Protein AF-A0A820Y0F0-F1 (afdb_monomer_lite)

Radius of gyration: 15.03 Å; chains: 1; bounding box: 45×20×39 Å

Sequence (106 aa):
MNQTFLTNLHSLWDSGLIDIRLSRDFNANIVKYYEYIHTIMLHQTHTDGNDNFNKWVNESLAAVCQHVYFDEGNAPMNASMNFTLGNIYYERNIGIVEQRLAQGGR

Secondary structure (DSSP, 8-state):
--------HHHIIIIIHHHHHHHHHSTT-HHHHHHHHHHHHHHS---S-TT-HHHHHHHHHHHIIIIITB-TTSPBPPTTS-----HHHHHHHHHHHHHHHHHHT-

Foldseek 3Di:
DPDQDDDDLVVCLVPVLVCCCCVPPVVVDVVVVVVVLLVLLVPDDDDPDLVPPVVVVVVVVVLCVCQRQAALVRHGHDPVDDGRHDDSSSVRPSVVSSNVSSSVVD

Structure (mmCIF, N/CA/C/O backbone):
data_AF-A0A820Y0F0-F1
#
_entry.id   AF-A0A820Y0F0-F1
#
loop_
_atom_site.group_PDB
_atom_site.id
_atom_site.type_symbol
_atom_site.label_atom_id
_atom_site.label_alt_id
_atom_site.label_comp_id
_atom_site.label_asym_id
_atom_site.label_entity_id
_atom_site.label_seq_id
_atom_site.pdbx_PDB_ins_code
_atom_site.Cartn_x
_atom_site.Cartn_y
_atom_site.Cartn_z
_atom_site.occupancy
_atom_site.B_iso_or_equiv
_atom_site.auth_seq_id
_atom_site.auth_comp_id
_atom_site.auth_asym_id
_atom_site.auth_atom_id
_atom_site.pdbx_PDB_model_num
ATOM 1 N N . MET A 1 1 ? -21.970 0.846 -1.168 1.00 37.94 1 MET A N 1
ATOM 2 C CA . MET A 1 1 ? -22.324 0.563 0.241 1.00 37.94 1 MET A CA 1
ATOM 3 C C . MET A 1 1 ? -21.048 0.686 1.053 1.00 37.94 1 MET A C 1
ATOM 5 O O . MET A 1 1 ? -20.080 0.047 0.669 1.00 37.94 1 MET A O 1
ATOM 9 N N . ASN A 1 2 ? -21.020 1.501 2.111 1.00 52.47 2 ASN A N 1
ATOM 10 C CA . ASN A 1 2 ? -19.878 1.543 3.032 1.00 52.47 2 ASN A CA 1
ATOM 11 C C . ASN A 1 2 ? -19.962 0.319 3.948 1.00 52.47 2 ASN A C 1
ATOM 13 O O . ASN A 1 2 ? -20.671 0.346 4.950 1.00 52.47 2 ASN A O 1
ATOM 17 N N . GLN A 1 3 ? -19.317 -0.776 3.552 1.00 63.22 3 GLN A N 1
ATOM 18 C CA . GLN A 1 3 ? -19.158 -1.944 4.411 1.00 63.22 3 GLN A CA 1
ATOM 19 C C . GLN A 1 3 ? -17.932 -1.732 5.295 1.00 63.22 3 GLN A C 1
ATOM 21 O O . GLN A 1 3 ? -16.831 -1.507 4.799 1.00 63.22 3 GLN A O 1
ATOM 26 N N . THR A 1 4 ? -18.129 -1.791 6.608 1.00 75.94 4 THR A N 1
ATOM 27 C CA . THR A 1 4 ? -17.030 -1.844 7.573 1.00 75.94 4 THR A CA 1
ATOM 28 C C . THR A 1 4 ? -16.593 -3.299 7.710 1.00 75.94 4 THR A C 1
ATOM 30 O O . THR A 1 4 ? -17.412 -4.157 8.038 1.00 75.94 4 THR A O 1
ATOM 33 N N . PHE A 1 5 ? -15.318 -3.581 7.453 1.00 84.88 5 PHE A N 1
ATOM 34 C CA . PHE A 1 5 ? -14.729 -4.907 7.622 1.00 84.88 5 PHE A CA 1
ATOM 35 C C . PHE A 1 5 ? -13.838 -4.926 8.867 1.00 84.88 5 PHE A C 1
ATOM 37 O O . PHE A 1 5 ? -13.015 -4.031 9.056 1.00 84.88 5 PHE A O 1
ATOM 44 N N . LEU A 1 6 ? -14.009 -5.936 9.722 1.00 90.62 6 LEU A N 1
ATOM 45 C CA . LEU A 1 6 ? -13.157 -6.138 10.890 1.00 90.62 6 LEU A CA 1
ATOM 46 C C . LEU A 1 6 ? -11.922 -6.941 10.471 1.00 90.62 6 LEU A C 1
ATOM 48 O O . LEU A 1 6 ? -12.043 -8.077 10.024 1.00 90.62 6 LEU A O 1
ATOM 52 N N . THR A 1 7 ? -10.739 -6.358 10.638 1.00 92.75 7 THR A N 1
ATOM 53 C CA . THR A 1 7 ? -9.454 -6.988 10.313 1.00 92.75 7 THR A CA 1
ATOM 54 C C . THR A 1 7 ? -8.367 -6.520 11.274 1.00 92.75 7 THR A C 1
ATOM 56 O O . THR A 1 7 ? -8.582 -5.597 12.060 1.00 92.75 7 THR A O 1
ATOM 59 N N . ASN A 1 8 ? -7.196 -7.149 11.218 1.00 93.31 8 ASN A N 1
ATOM 60 C CA . ASN A 1 8 ? -6.003 -6.646 11.890 1.00 93.31 8 ASN A CA 1
ATOM 61 C C . ASN A 1 8 ? -5.189 -5.750 10.937 1.00 93.31 8 ASN A C 1
ATOM 63 O O . ASN A 1 8 ? -5.334 -5.813 9.713 1.00 93.31 8 ASN A O 1
ATOM 67 N N . LEU A 1 9 ? -4.316 -4.920 11.509 1.00 93.38 9 LEU A N 1
ATOM 68 C CA . LEU A 1 9 ? -3.542 -3.944 10.743 1.00 93.38 9 LEU A CA 1
ATOM 69 C C . LEU A 1 9 ? -2.596 -4.601 9.729 1.00 93.38 9 LEU A C 1
ATOM 71 O O . LEU A 1 9 ? -2.421 -4.072 8.641 1.00 93.38 9 LEU A O 1
ATOM 75 N N . HIS A 1 10 ? -2.032 -5.766 10.050 1.00 93.69 10 HIS A N 1
ATOM 76 C CA . HIS A 1 10 ? -1.148 -6.492 9.140 1.00 93.69 10 HIS A CA 1
ATOM 77 C C . HIS A 1 10 ? -1.902 -6.938 7.882 1.00 93.69 10 HIS A C 1
ATOM 79 O O . HIS A 1 10 ? -1.536 -6.554 6.779 1.00 93.69 10 HIS A O 1
ATOM 85 N N . SER A 1 11 ? -3.045 -7.606 8.046 1.00 95.00 11 SER A N 1
ATOM 86 C CA . SER A 1 11 ? -3.882 -8.052 6.929 1.00 95.00 11 SER A CA 1
ATOM 87 C C . SER A 1 11 ? -4.418 -6.893 6.078 1.00 95.00 11 SER A C 1
ATOM 89 O O . SER A 1 11 ? -4.566 -7.039 4.863 1.00 95.00 11 SER A O 1
ATOM 91 N N . LEU A 1 12 ? -4.682 -5.726 6.683 1.00 95.25 12 LEU A N 1
ATOM 92 C CA . LEU A 1 12 ? -5.036 -4.519 5.929 1.00 95.25 12 LEU A CA 1
ATOM 93 C C . LEU A 1 12 ? -3.901 -4.076 4.988 1.00 95.25 12 LEU A C 1
ATOM 95 O O . LEU A 1 12 ? -4.181 -3.678 3.860 1.00 95.25 12 LEU A O 1
ATOM 99 N N . TRP A 1 13 ? -2.644 -4.157 5.429 1.00 95.38 13 TRP A N 1
ATOM 100 C CA . TRP A 1 13 ? -1.478 -3.794 4.616 1.00 95.38 13 TRP A CA 1
ATOM 101 C C . TRP A 1 13 ? -1.081 -4.875 3.610 1.00 95.38 13 TRP A C 1
ATOM 103 O O . TRP A 1 13 ? -0.673 -4.531 2.505 1.00 95.38 13 TRP A O 1
ATOM 113 N N . ASP A 1 14 ? -1.243 -6.152 3.959 1.00 94.50 14 ASP A N 1
ATOM 114 C CA . ASP A 1 14 ? -0.900 -7.270 3.074 1.00 94.50 14 ASP A CA 1
ATOM 115 C C . ASP A 1 14 ? -1.809 -7.341 1.840 1.00 94.50 14 ASP A C 1
ATOM 117 O O . ASP A 1 14 ? -1.368 -7.728 0.761 1.00 94.50 14 ASP A O 1
ATOM 121 N N . SER A 1 15 ? -3.095 -7.008 1.999 1.00 95.00 15 SER A N 1
ATOM 122 C CA . SER A 1 15 ? -4.096 -7.181 0.932 1.00 95.00 15 SER A CA 1
ATOM 123 C C . SER A 1 15 ? -5.222 -6.150 0.951 1.00 95.00 15 SER A C 1
ATOM 125 O O . SER A 1 15 ? -5.621 -5.675 -0.108 1.00 95.00 15 SER A O 1
ATOM 127 N N . GLY A 1 16 ? -5.701 -5.724 2.123 1.00 95.50 16 GLY A N 1
ATOM 128 C CA . GLY A 1 16 ? -6.899 -4.881 2.208 1.00 95.50 16 GLY A CA 1
ATOM 129 C C . GLY A 1 16 ? -6.802 -3.543 1.457 1.00 95.50 16 GLY A C 1
ATOM 130 O O . GLY A 1 16 ? -7.734 -3.171 0.748 1.00 95.50 16 GLY A O 1
ATOM 131 N N . LEU A 1 17 ? -5.677 -2.826 1.553 1.00 96.44 17 LEU A N 1
ATOM 132 C CA . LEU A 1 17 ? -5.467 -1.578 0.802 1.00 96.44 17 LEU A CA 1
ATOM 133 C C . LEU A 1 17 ? -5.417 -1.816 -0.716 1.00 96.44 17 LEU A C 1
ATOM 135 O O . LEU A 1 17 ? -5.936 -1.003 -1.482 1.00 96.44 17 LEU A O 1
ATOM 139 N N . ILE A 1 18 ? -4.838 -2.941 -1.141 1.00 97.12 18 ILE A N 1
ATOM 140 C CA . ILE A 1 18 ? -4.742 -3.338 -2.550 1.00 97.12 18 ILE A CA 1
ATOM 141 C C . ILE A 1 18 ? -6.129 -3.680 -3.097 1.00 97.12 18 ILE A C 1
ATOM 143 O O . ILE A 1 18 ? -6.500 -3.204 -4.168 1.00 97.12 18 ILE A O 1
ATOM 147 N N . ASP A 1 19 ? -6.931 -4.431 -2.346 1.00 96.00 19 ASP A N 1
ATOM 148 C CA . ASP A 1 19 ? -8.299 -4.788 -2.729 1.00 96.00 19 ASP A CA 1
ATOM 149 C C . ASP A 1 19 ? -9.193 -3.544 -2.854 1.00 96.00 19 ASP A C 1
ATOM 151 O O . ASP A 1 19 ? -9.974 -3.408 -3.806 1.00 96.00 19 ASP A O 1
ATOM 155 N N . ILE A 1 20 ? -9.042 -2.581 -1.934 1.00 95.44 20 ILE A N 1
ATOM 156 C CA . ILE A 1 20 ? -9.721 -1.282 -2.025 1.00 95.44 20 ILE A CA 1
ATOM 157 C C . ILE A 1 20 ? -9.284 -0.549 -3.297 1.00 95.44 20 ILE A C 1
ATOM 159 O O . ILE A 1 20 ? -10.138 -0.106 -4.063 1.00 95.44 20 ILE A O 1
ATOM 163 N N . ARG A 1 21 ? -7.978 -0.465 -3.573 1.00 96.75 21 ARG A N 1
ATOM 164 C CA . ARG A 1 21 ? -7.443 0.199 -4.771 1.00 96.75 21 ARG A CA 1
ATOM 165 C C . ARG A 1 21 ? -7.941 -0.445 -6.064 1.00 96.75 21 ARG A C 1
ATOM 167 O O . ARG A 1 21 ? -8.397 0.254 -6.969 1.00 96.75 21 ARG A O 1
ATOM 174 N N . LEU A 1 22 ? -7.914 -1.774 -6.136 1.00 97.06 22 LEU A N 1
ATOM 175 C CA . LEU A 1 22 ? -8.396 -2.550 -7.277 1.00 97.06 22 LEU A CA 1
ATOM 176 C C . LEU A 1 22 ? -9.880 -2.304 -7.544 1.00 97.06 22 LEU A C 1
ATOM 178 O O . LEU A 1 22 ? -10.273 -2.031 -8.682 1.00 97.06 22 LEU A O 1
ATOM 182 N N . SER A 1 23 ? -10.705 -2.406 -6.502 1.00 95.31 23 SER A N 1
ATOM 183 C CA . SER A 1 23 ? -12.157 -2.242 -6.610 1.00 95.31 23 SER A CA 1
ATOM 184 C C . SER A 1 23 ? -12.556 -0.807 -6.958 1.00 95.31 23 SER A C 1
ATOM 186 O O . SER A 1 23 ? -13.438 -0.612 -7.795 1.00 95.31 23 SER A O 1
ATOM 188 N N . ARG A 1 24 ? -11.884 0.188 -6.369 1.00 94.25 24 ARG A N 1
AT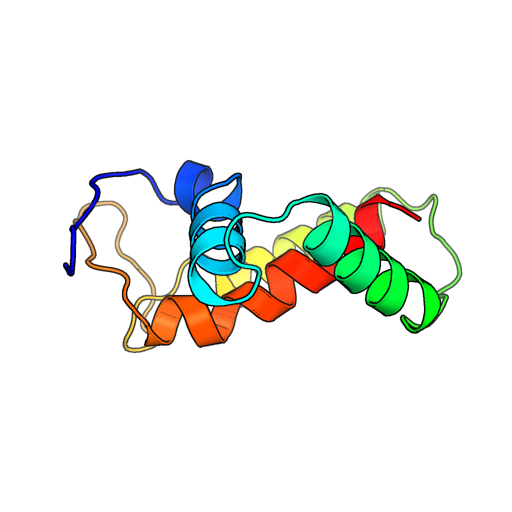OM 189 C CA . ARG A 1 24 ? -12.199 1.610 -6.534 1.00 94.25 24 ARG A CA 1
ATOM 190 C C . ARG A 1 24 ? -11.715 2.187 -7.861 1.00 94.25 24 ARG A C 1
ATOM 192 O O . ARG A 1 24 ? -12.482 2.878 -8.522 1.00 94.25 24 ARG A O 1
ATOM 199 N N . ASP A 1 25 ? -10.462 1.930 -8.235 1.00 96.12 25 ASP A N 1
ATOM 200 C CA . ASP A 1 25 ? -9.793 2.689 -9.302 1.00 96.12 25 ASP A CA 1
ATOM 201 C C . ASP A 1 25 ? -9.475 1.848 -10.548 1.00 96.12 25 ASP A C 1
ATOM 203 O O . ASP A 1 25 ? -9.253 2.391 -11.630 1.00 96.12 25 ASP A O 1
ATOM 207 N N . PHE A 1 26 ? -9.503 0.516 -10.432 1.00 97.06 26 PHE A N 1
ATOM 208 C CA . PHE A 1 26 ? -9.146 -0.394 -11.525 1.00 97.06 26 PHE A CA 1
ATOM 209 C C . PHE A 1 26 ? -10.296 -1.303 -11.972 1.00 97.06 26 PHE A C 1
ATOM 211 O O . PHE A 1 26 ? -10.085 -2.167 -12.821 1.00 97.06 26 PHE A O 1
ATOM 218 N N . ASN A 1 27 ? -11.520 -1.110 -11.465 1.00 96.12 27 ASN A N 1
ATOM 219 C CA . ASN A 1 27 ? -12.684 -1.960 -11.761 1.00 96.12 27 ASN A CA 1
ATOM 220 C C . ASN A 1 27 ? -12.394 -3.458 -11.535 1.00 96.12 27 ASN A C 1
ATOM 222 O O . ASN A 1 27 ? -12.751 -4.297 -12.362 1.00 96.12 27 ASN A O 1
ATOM 226 N N . ALA A 1 28 ? -11.675 -3.777 -10.454 1.00 96.06 28 ALA A N 1
ATOM 227 C CA . ALA A 1 28 ? -11.177 -5.116 -10.133 1.00 96.06 28 ALA A CA 1
ATOM 228 C C . ALA A 1 28 ? -10.279 -5.755 -11.221 1.00 96.06 28 ALA A C 1
ATOM 230 O O . ALA A 1 28 ? -10.083 -6.969 -11.243 1.00 96.06 28 ALA A O 1
ATOM 231 N N . ASN A 1 29 ? -9.705 -4.957 -12.129 1.00 97.62 29 ASN A N 1
ATOM 232 C CA . ASN A 1 29 ? -8.806 -5.439 -13.172 1.00 97.62 29 ASN A CA 1
ATOM 233 C C . ASN A 1 29 ? -7.352 -5.468 -12.677 1.00 97.62 29 ASN A C 1
ATOM 235 O O . ASN A 1 29 ? -6.638 -4.464 -12.723 1.00 97.62 29 ASN A O 1
ATOM 239 N N . ILE A 1 30 ? -6.907 -6.653 -12.257 1.00 96.31 30 ILE A N 1
ATOM 240 C CA . ILE A 1 30 ? -5.543 -6.871 -11.763 1.00 96.31 30 ILE A CA 1
ATOM 241 C C . ILE A 1 30 ? -4.463 -6.616 -12.820 1.00 96.31 30 ILE A C 1
ATOM 243 O O . ILE A 1 30 ? -3.384 -6.149 -12.474 1.00 96.31 30 ILE A O 1
ATOM 247 N N . VAL A 1 31 ? -4.748 -6.860 -14.104 1.00 97.88 31 VAL A N 1
ATOM 248 C CA . VAL A 1 31 ? -3.778 -6.645 -15.190 1.00 97.88 31 VAL A CA 1
ATOM 249 C C . VAL A 1 31 ? -3.468 -5.158 -15.328 1.00 97.88 31 VAL A C 1
ATOM 251 O O . VAL A 1 31 ? -2.304 -4.775 -15.349 1.00 97.88 31 VAL A O 1
ATOM 254 N N . LYS A 1 32 ? -4.496 -4.302 -15.315 1.00 97.94 32 LYS A N 1
ATOM 255 C CA . LYS A 1 32 ? -4.306 -2.844 -15.348 1.00 97.94 32 LYS A CA 1
ATOM 256 C C . LYS A 1 32 ? -3.584 -2.324 -14.110 1.00 97.94 32 LYS A C 1
ATOM 258 O O . LYS A 1 32 ? -2.775 -1.405 -14.212 1.00 97.94 32 LYS A O 1
ATOM 263 N N . TYR A 1 33 ? -3.876 -2.896 -12.943 1.00 97.56 33 TYR A N 1
ATOM 264 C CA . TYR A 1 33 ? -3.174 -2.522 -11.719 1.00 97.56 33 TYR A CA 1
ATOM 265 C C . TYR A 1 33 ? -1.699 -2.923 -11.777 1.00 97.56 33 TYR A C 1
ATOM 267 O O . TYR A 1 33 ? -0.831 -2.115 -11.467 1.00 97.56 33 TYR A O 1
ATOM 275 N N . TYR A 1 34 ? -1.400 -4.123 -12.276 1.00 96.69 34 TYR A N 1
ATOM 276 C CA . TYR A 1 34 ? -0.033 -4.557 -12.533 1.00 96.69 34 TYR A CA 1
ATOM 277 C C . TYR A 1 34 ? 0.696 -3.624 -13.513 1.00 96.69 34 TYR A C 1
ATOM 279 O O . TYR A 1 34 ? 1.802 -3.190 -13.214 1.00 96.69 34 TYR A O 1
ATOM 287 N N . GLU A 1 35 ? 0.086 -3.256 -14.645 1.00 97.25 35 GLU A N 1
ATOM 288 C CA . GLU A 1 35 ? 0.678 -2.318 -15.616 1.00 97.25 35 GLU A CA 1
ATOM 289 C C . GLU A 1 35 ? 0.994 -0.952 -14.985 1.00 97.25 35 GLU A C 1
ATOM 291 O O . GLU A 1 35 ? 2.034 -0.345 -15.262 1.00 97.25 35 GLU A O 1
ATOM 296 N N . TYR A 1 36 ? 0.121 -0.484 -14.093 1.00 96.75 36 TYR A N 1
ATOM 297 C CA . TYR A 1 36 ? 0.341 0.729 -13.315 1.00 96.75 36 TYR A CA 1
ATOM 298 C C . TYR A 1 36 ? 1.536 0.596 -12.353 1.00 96.75 36 TYR A C 1
ATOM 300 O O . TYR A 1 36 ? 2.436 1.438 -12.385 1.00 96.75 36 TYR A O 1
ATOM 308 N N . ILE A 1 37 ? 1.607 -0.482 -11.562 1.00 96.69 37 ILE A N 1
ATOM 309 C CA . ILE A 1 37 ? 2.748 -0.756 -10.669 1.00 96.69 37 ILE A CA 1
ATOM 310 C C . ILE A 1 37 ? 4.051 -0.898 -11.464 1.00 96.69 37 ILE A C 1
ATOM 312 O O . ILE A 1 37 ? 5.073 -0.323 -11.093 1.00 96.69 37 ILE A O 1
ATOM 316 N N . HIS A 1 38 ? 4.012 -1.601 -12.595 1.00 95.25 38 HIS A N 1
ATOM 317 C CA . HIS A 1 38 ? 5.150 -1.759 -13.493 1.00 95.25 38 HIS A CA 1
ATOM 318 C C . HIS A 1 38 ? 5.627 -0.403 -14.033 1.00 95.25 38 HIS A C 1
ATOM 320 O O . HIS A 1 38 ? 6.825 -0.140 -14.106 1.00 95.25 38 HIS A O 1
ATOM 326 N N . THR A 1 39 ? 4.704 0.513 -14.331 1.00 94.75 39 THR A N 1
ATOM 327 C CA . THR A 1 39 ? 5.058 1.885 -14.714 1.00 94.75 39 THR A CA 1
ATOM 328 C C . THR A 1 39 ? 5.768 2.616 -13.571 1.00 94.75 39 THR A C 1
ATOM 330 O O . THR A 1 39 ? 6.787 3.256 -13.819 1.00 94.75 39 THR A O 1
ATOM 333 N N . ILE A 1 40 ? 5.306 2.499 -12.319 1.00 94.00 40 ILE A N 1
ATOM 334 C CA . ILE A 1 40 ? 6.002 3.083 -11.154 1.00 94.00 40 ILE A CA 1
ATOM 335 C C . ILE A 1 40 ? 7.418 2.510 -11.026 1.00 94.00 40 ILE A C 1
ATOM 337 O O . ILE A 1 40 ? 8.376 3.268 -10.870 1.00 94.00 40 ILE A O 1
ATOM 341 N N . MET A 1 41 ? 7.558 1.190 -11.148 1.00 91.88 41 MET A N 1
ATOM 342 C CA . MET A 1 41 ? 8.840 0.487 -11.061 1.00 91.88 41 MET A CA 1
ATOM 343 C C . MET A 1 41 ? 9.874 1.040 -12.051 1.00 91.88 41 MET A C 1
ATOM 345 O O . MET A 1 41 ? 11.022 1.270 -11.658 1.00 91.88 41 MET A O 1
ATOM 349 N N . LEU A 1 42 ? 9.460 1.301 -13.298 1.00 90.69 42 LEU A N 1
ATOM 350 C CA . LEU A 1 42 ? 10.314 1.849 -14.360 1.00 90.69 42 LEU A CA 1
ATOM 351 C C . LEU A 1 42 ? 10.748 3.307 -14.121 1.00 90.69 42 LEU A C 1
ATOM 353 O O . LEU A 1 42 ? 11.786 3.716 -14.633 1.00 90.69 42 LEU A O 1
ATOM 357 N N . HIS A 1 43 ? 9.972 4.096 -13.369 1.00 88.69 43 HIS A N 1
ATOM 358 C CA . HIS A 1 43 ? 10.246 5.524 -13.127 1.00 88.69 43 HIS A CA 1
ATOM 359 C C . HIS A 1 43 ? 10.876 5.815 -11.761 1.00 88.69 43 HIS A C 1
ATOM 361 O O . HIS A 1 43 ? 11.334 6.930 -11.509 1.00 88.69 43 HIS A O 1
ATOM 367 N N . GLN A 1 44 ? 10.893 4.840 -10.858 1.00 81.12 44 GLN A N 1
ATOM 368 C CA . GLN A 1 44 ? 11.582 4.965 -9.582 1.00 81.12 44 GLN A CA 1
ATOM 369 C C . GLN A 1 44 ? 13.097 5.103 -9.819 1.00 81.12 44 GLN A C 1
ATOM 371 O O . GLN A 1 44 ? 13.693 4.390 -10.629 1.00 81.12 44 GLN A O 1
ATOM 376 N N . THR A 1 45 ? 13.760 5.983 -9.073 1.00 74.62 45 THR A N 1
ATOM 377 C CA . THR A 1 45 ? 15.214 6.142 -9.157 1.00 74.62 45 THR A CA 1
ATOM 378 C C . THR A 1 45 ? 15.920 4.828 -8.813 1.00 74.62 45 THR A C 1
ATOM 380 O O . THR A 1 45 ? 15.621 4.168 -7.811 1.00 74.62 45 THR A O 1
ATOM 383 N N . HIS A 1 46 ? 16.851 4.411 -9.672 1.00 63.47 46 HIS A N 1
ATOM 384 C CA . HIS A 1 46 ? 17.769 3.324 -9.355 1.00 63.47 46 HIS A CA 1
ATOM 385 C C . HIS A 1 46 ? 18.739 3.849 -8.302 1.00 63.47 46 HIS A C 1
ATOM 387 O O . HIS A 1 46 ? 19.497 4.781 -8.562 1.00 63.47 46 HIS A O 1
ATOM 393 N N . THR A 1 47 ? 18.675 3.299 -7.094 1.00 60.34 47 THR A N 1
ATOM 394 C CA . THR A 1 47 ? 19.716 3.544 -6.100 1.00 60.34 47 THR A CA 1
ATOM 395 C C . THR A 1 47 ? 20.593 2.308 -6.059 1.00 60.34 47 THR A C 1
ATOM 397 O O . THR A 1 47 ? 20.093 1.208 -5.837 1.00 60.34 47 THR A O 1
ATOM 400 N N . ASP A 1 48 ? 21.890 2.485 -6.296 1.00 54.41 48 ASP A N 1
ATOM 401 C CA . ASP A 1 48 ? 22.862 1.399 -6.221 1.00 54.41 48 ASP A CA 1
ATOM 402 C C . ASP A 1 48 ? 22.719 0.644 -4.882 1.00 54.41 48 ASP A C 1
ATOM 404 O O . ASP A 1 48 ? 22.501 1.245 -3.818 1.00 54.41 48 ASP A O 1
ATOM 408 N N . GLY A 1 49 ? 22.782 -0.691 -4.941 1.00 56.88 49 GLY A N 1
ATOM 409 C CA . GLY A 1 49 ? 22.640 -1.571 -3.775 1.00 56.88 49 GLY A CA 1
ATOM 410 C C . GLY A 1 49 ? 21.292 -2.285 -3.626 1.00 56.88 49 GLY A C 1
ATOM 411 O O . GLY A 1 49 ? 20.875 -2.516 -2.491 1.00 56.88 49 GLY A O 1
ATOM 412 N N . ASN A 1 50 ? 20.631 -2.660 -4.730 1.00 57.38 50 ASN A N 1
ATOM 413 C CA . ASN A 1 50 ? 19.418 -3.498 -4.707 1.00 57.38 50 ASN A CA 1
ATOM 414 C C . ASN A 1 50 ? 19.601 -4.819 -3.934 1.00 57.38 50 ASN A C 1
ATOM 416 O O . ASN A 1 50 ? 18.638 -5.294 -3.344 1.00 57.38 50 ASN A O 1
ATOM 420 N N . ASP A 1 51 ? 20.829 -5.333 -3.820 1.00 65.31 51 ASP A N 1
ATOM 421 C CA . ASP A 1 51 ? 21.130 -6.569 -3.080 1.00 65.31 51 ASP A CA 1
ATOM 422 C C . ASP A 1 51 ? 21.406 -6.345 -1.579 1.00 65.31 51 ASP A C 1
ATOM 424 O O . ASP A 1 51 ? 21.702 -7.283 -0.835 1.00 65.31 51 ASP A O 1
ATOM 428 N N . ASN A 1 52 ? 21.342 -5.101 -1.091 1.00 80.38 52 ASN A N 1
ATOM 429 C CA . ASN A 1 52 ? 21.593 -4.806 0.316 1.00 80.38 52 ASN A CA 1
ATOM 430 C C . ASN A 1 52 ? 20.325 -5.023 1.151 1.00 80.38 52 ASN A C 1
ATOM 432 O O . ASN A 1 52 ? 19.569 -4.089 1.420 1.00 80.38 52 ASN A O 1
ATOM 436 N N . PHE A 1 53 ? 20.130 -6.255 1.620 1.00 82.06 53 PHE A N 1
ATOM 437 C CA . PHE A 1 53 ? 19.022 -6.629 2.504 1.00 82.06 53 PHE A CA 1
ATOM 438 C C . PHE A 1 53 ? 18.843 -5.676 3.703 1.00 82.06 53 PHE A C 1
ATOM 440 O O . PHE A 1 53 ? 17.719 -5.301 4.032 1.00 82.06 53 PHE A O 1
ATOM 447 N N . ASN A 1 54 ? 19.933 -5.206 4.322 1.00 86.75 54 ASN A N 1
ATOM 448 C CA . ASN A 1 54 ? 19.842 -4.280 5.457 1.00 86.75 54 ASN A CA 1
ATOM 449 C C . ASN A 1 54 ? 19.208 -2.942 5.058 1.00 86.75 54 ASN A C 1
ATOM 451 O O . ASN A 1 54 ? 18.455 -2.357 5.834 1.00 86.75 54 ASN A O 1
ATOM 455 N N . LYS A 1 55 ? 19.476 -2.463 3.838 1.00 84.50 55 LYS A N 1
ATOM 456 C CA . LYS A 1 55 ? 18.843 -1.254 3.300 1.00 84.50 55 LYS A CA 1
ATOM 457 C C . LYS A 1 55 ? 17.335 -1.460 3.133 1.00 84.50 55 LYS A C 1
ATOM 459 O O . LYS A 1 55 ? 16.565 -0.629 3.606 1.00 84.50 55 LYS A O 1
ATOM 464 N N . TRP A 1 56 ? 16.915 -2.595 2.573 1.00 84.44 56 TRP A N 1
ATOM 465 C CA . TRP A 1 56 ? 15.495 -2.931 2.415 1.00 84.44 56 TRP A CA 1
ATOM 466 C C . TRP A 1 56 ? 14.756 -2.998 3.753 1.00 84.44 56 TRP A C 1
ATOM 468 O O . TRP A 1 56 ? 13.661 -2.445 3.875 1.00 84.44 56 TRP A O 1
ATOM 478 N N . VAL A 1 57 ? 15.365 -3.637 4.759 1.00 87.00 57 VAL A N 1
ATOM 479 C CA . VAL A 1 57 ? 14.819 -3.715 6.123 1.00 87.00 57 VAL A CA 1
ATOM 480 C C . VAL A 1 57 ? 14.691 -2.325 6.740 1.00 87.00 57 VAL A C 1
ATOM 482 O O . VAL A 1 57 ? 13.638 -2.005 7.287 1.00 87.00 57 VAL A O 1
ATOM 485 N N . ASN A 1 58 ? 15.719 -1.481 6.622 1.00 89.31 58 ASN A N 1
ATOM 486 C CA . ASN A 1 58 ? 15.695 -0.128 7.177 1.00 89.31 58 ASN A CA 1
ATOM 487 C C . ASN A 1 58 ? 14.616 0.747 6.527 1.00 89.31 58 ASN A C 1
ATOM 489 O O . ASN A 1 58 ? 13.916 1.474 7.227 1.00 89.31 58 ASN A O 1
ATOM 493 N N . GLU A 1 59 ? 14.438 0.653 5.210 1.00 86.62 59 GLU A N 1
ATOM 494 C CA . GLU A 1 59 ? 13.373 1.366 4.502 1.00 86.62 59 GLU A CA 1
ATOM 495 C C . GLU A 1 59 ? 11.981 0.852 4.889 1.00 86.62 59 GLU A C 1
ATOM 497 O O . GLU A 1 59 ? 11.080 1.655 5.123 1.00 86.62 59 GLU A O 1
ATOM 502 N N . SER A 1 60 ? 11.807 -0.472 5.018 1.00 87.06 60 SER A N 1
ATOM 503 C CA . SER A 1 60 ? 10.561 -1.062 5.526 1.00 87.06 60 SER A CA 1
ATOM 504 C C . SER A 1 60 ? 10.251 -0.541 6.925 1.00 87.06 60 SER A C 1
ATOM 506 O O . SER A 1 60 ? 9.133 -0.105 7.184 1.00 87.06 60 SER A O 1
ATOM 508 N N . LEU A 1 61 ? 11.236 -0.561 7.827 1.00 90.31 61 LEU A N 1
ATOM 509 C CA . LEU A 1 61 ? 11.063 -0.104 9.201 1.00 9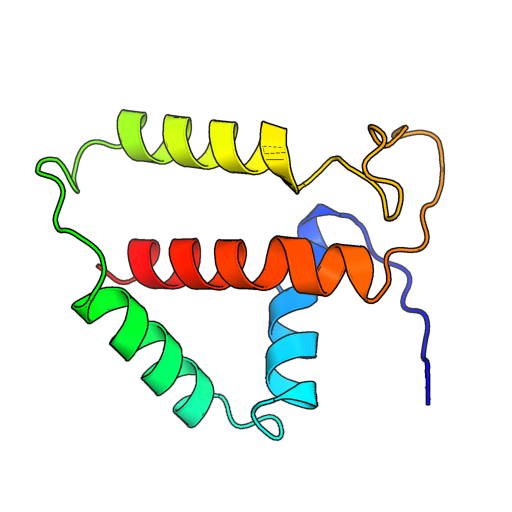0.31 61 LEU A CA 1
ATOM 510 C C . LEU A 1 61 ? 10.709 1.386 9.250 1.00 90.31 61 LEU A C 1
ATOM 512 O O . LEU A 1 61 ? 9.795 1.771 9.975 1.00 90.31 61 LEU A O 1
ATOM 516 N N . ALA A 1 62 ? 11.386 2.214 8.451 1.00 90.19 62 ALA A N 1
ATOM 517 C CA . ALA A 1 62 ? 11.084 3.636 8.347 1.00 90.19 62 ALA A CA 1
ATOM 518 C C . ALA A 1 62 ? 9.649 3.875 7.853 1.00 90.19 62 ALA A C 1
ATOM 520 O O . ALA A 1 62 ? 8.916 4.638 8.481 1.00 90.19 62 ALA A O 1
ATOM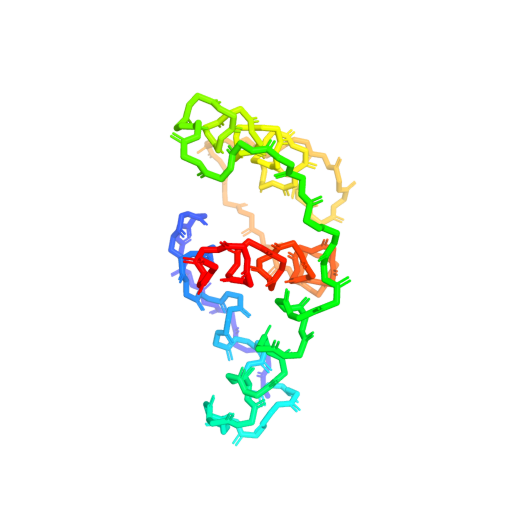 521 N N . ALA A 1 63 ? 9.223 3.179 6.793 1.00 87.69 63 ALA A N 1
ATOM 522 C CA . ALA A 1 63 ? 7.866 3.290 6.262 1.00 87.69 63 ALA A CA 1
ATOM 523 C C . ALA A 1 63 ? 6.815 2.871 7.302 1.00 87.69 63 ALA A C 1
ATOM 525 O O . ALA A 1 63 ? 5.840 3.585 7.535 1.00 87.69 63 ALA A O 1
ATOM 526 N N . VAL A 1 64 ? 7.046 1.752 7.992 1.00 88.19 64 VAL A N 1
ATOM 527 C CA . VAL A 1 64 ? 6.157 1.266 9.052 1.00 88.19 64 VAL A CA 1
ATOM 528 C C . VAL A 1 64 ? 6.015 2.300 10.171 1.00 88.19 64 VAL A C 1
ATOM 530 O O . VAL A 1 64 ? 4.897 2.667 10.538 1.00 88.19 64 VAL A O 1
ATOM 533 N N . CYS A 1 65 ? 7.138 2.816 10.673 1.00 88.75 65 CYS A N 1
ATOM 534 C CA . CYS A 1 65 ? 7.170 3.785 11.765 1.00 88.75 65 CYS A CA 1
ATOM 535 C C . CYS A 1 65 ? 6.569 5.148 11.411 1.00 88.75 65 CYS A C 1
ATOM 537 O O . CYS A 1 65 ? 6.236 5.890 12.327 1.00 88.75 65 CYS A O 1
ATOM 539 N N . GLN A 1 66 ? 6.457 5.497 10.128 1.00 89.75 66 GLN A N 1
ATOM 540 C CA . GLN A 1 66 ? 5.924 6.788 9.677 1.00 89.75 66 GLN A CA 1
ATOM 541 C C . GLN A 1 66 ? 4.450 6.727 9.264 1.00 89.75 66 GLN A C 1
ATOM 543 O O . GLN A 1 66 ? 3.779 7.756 9.276 1.00 89.75 66 GLN A O 1
ATOM 548 N N . HIS A 1 67 ? 3.939 5.546 8.904 1.00 90.06 67 HIS A N 1
ATOM 549 C CA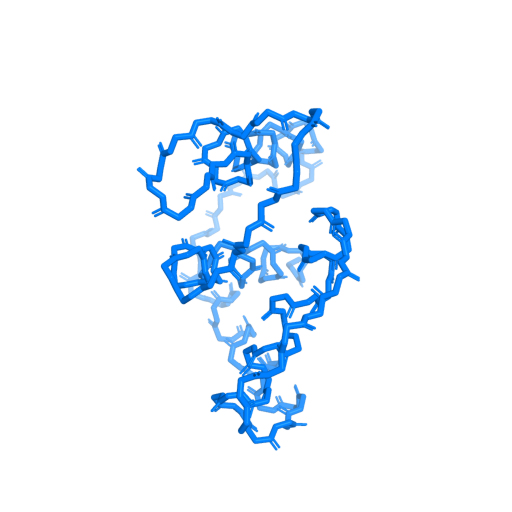 . HIS A 1 67 ? 2.672 5.453 8.172 1.00 90.06 67 HIS A CA 1
ATOM 550 C C . HIS A 1 67 ? 1.685 4.424 8.723 1.00 90.06 67 HIS A C 1
ATOM 552 O O . HIS A 1 67 ? 0.482 4.688 8.775 1.00 90.06 67 HIS A O 1
ATOM 558 N N . VAL A 1 68 ? 2.172 3.263 9.166 1.00 93.56 68 VAL A N 1
ATOM 559 C CA . VAL A 1 68 ? 1.306 2.125 9.513 1.00 93.56 68 VAL A CA 1
ATOM 560 C C . VAL A 1 68 ? 0.538 2.390 10.804 1.00 93.56 68 VAL A C 1
ATOM 562 O O . VAL A 1 68 ? -0.686 2.261 10.836 1.00 93.56 68 VAL A O 1
ATOM 565 N N . TYR A 1 69 ? 1.239 2.810 11.856 1.00 94.12 69 TYR A N 1
ATOM 566 C CA . TYR A 1 69 ? 0.707 2.870 13.221 1.00 94.12 69 TYR A CA 1
ATOM 567 C C . TYR A 1 69 ? 0.055 4.210 13.600 1.00 94.12 69 TYR A C 1
ATOM 569 O O . TYR A 1 69 ? 0.038 4.568 14.776 1.00 94.12 69 TYR A O 1
ATOM 577 N N . PHE A 1 70 ? -0.500 4.940 12.628 1.00 94.44 70 PHE A N 1
ATOM 578 C CA . PHE A 1 70 ? -1.200 6.211 12.854 1.00 94.44 70 PHE A CA 1
ATOM 579 C C . PHE A 1 70 ? -2.657 6.149 12.404 1.00 94.44 70 PHE A C 1
ATOM 581 O O . PHE A 1 70 ? -2.939 5.719 11.291 1.00 94.44 70 PHE A O 1
ATOM 588 N N . ASP A 1 71 ? -3.591 6.615 13.223 1.00 93.31 71 ASP A N 1
ATOM 589 C CA . ASP A 1 71 ? -5.022 6.633 12.907 1.00 93.31 71 ASP A CA 1
ATOM 590 C C . ASP A 1 71 ? -5.419 7.694 11.854 1.00 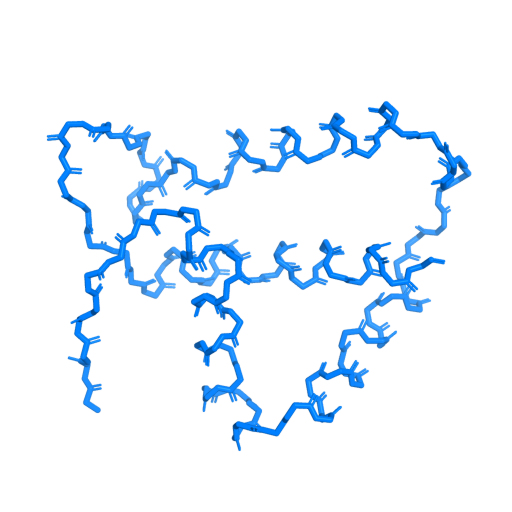93.31 71 ASP A C 1
ATOM 592 O O . ASP A 1 71 ? -4.575 8.383 11.267 1.00 93.31 71 ASP A O 1
ATOM 596 N N . GLU A 1 72 ? -6.723 7.818 11.584 1.00 91.25 72 GLU A N 1
ATOM 597 C CA . GLU A 1 72 ? -7.301 8.839 10.689 1.00 91.25 72 GLU A CA 1
ATOM 598 C C . GLU A 1 72 ? -6.892 10.271 11.078 1.00 91.25 72 GLU A C 1
ATOM 600 O O . GLU A 1 72 ? -6.687 11.112 10.206 1.00 91.25 72 GLU A O 1
ATOM 605 N N . GLY A 1 73 ? -6.736 10.546 12.377 1.00 92.38 73 GLY A N 1
ATOM 606 C CA . GLY A 1 73 ? -6.314 11.838 12.921 1.00 92.38 73 GLY A CA 1
ATOM 607 C C . GLY A 1 73 ? -4.798 12.040 12.935 1.00 92.38 73 GLY A C 1
ATOM 608 O O . GLY A 1 73 ? -4.327 13.058 13.438 1.00 92.38 73 GLY A O 1
ATOM 609 N N . ASN A 1 74 ? -4.034 11.091 12.382 1.00 90.31 74 ASN A N 1
ATOM 610 C CA . ASN A 1 74 ? -2.573 11.068 12.424 1.00 90.31 74 ASN A CA 1
ATOM 611 C C . ASN A 1 74 ? -2.007 10.972 13.854 1.00 90.31 74 ASN A C 1
ATOM 613 O O . ASN A 1 74 ? -0.892 11.426 14.117 1.00 90.31 74 ASN A O 1
ATOM 617 N N . ALA A 1 75 ? -2.765 10.381 14.778 1.00 93.75 75 ALA A N 1
ATOM 618 C CA . ALA A 1 75 ? -2.313 10.069 16.125 1.00 93.75 75 ALA A CA 1
ATOM 619 C C . ALA A 1 75 ? -1.807 8.616 16.200 1.00 93.75 75 ALA A C 1
ATOM 621 O O . ALA A 1 75 ? -2.341 7.749 15.504 1.00 93.75 75 ALA A O 1
ATOM 622 N N . PRO A 1 76 ? -0.790 8.313 17.029 1.00 94.00 76 PRO A N 1
ATOM 623 C CA . PRO A 1 76 ? -0.336 6.942 17.230 1.00 94.00 76 PRO A CA 1
ATOM 624 C C . PRO A 1 76 ? -1.469 6.034 17.723 1.00 94.00 76 PRO A C 1
ATOM 626 O O . PRO A 1 76 ? -2.171 6.364 18.681 1.00 94.00 76 PRO A O 1
ATOM 629 N N . MET A 1 77 ? -1.630 4.874 17.090 1.00 93.62 77 MET A N 1
ATOM 630 C CA . MET A 1 77 ? -2.643 3.896 17.483 1.00 93.62 77 MET A CA 1
ATOM 631 C C . MET A 1 77 ? -2.288 3.218 18.811 1.00 93.62 77 MET A C 1
ATOM 633 O O . MET A 1 77 ? -1.134 2.887 19.082 1.00 93.62 77 MET A O 1
ATOM 637 N N . ASN A 1 78 ? -3.309 2.931 19.617 1.00 91.94 78 ASN A N 1
ATOM 638 C CA . ASN A 1 78 ? -3.184 2.147 20.842 1.00 91.94 78 ASN A CA 1
ATOM 639 C C . ASN A 1 78 ? -3.587 0.691 20.576 1.00 91.94 78 ASN A C 1
ATOM 641 O O . ASN A 1 78 ? -4.751 0.412 20.315 1.00 91.94 78 ASN A O 1
ATOM 645 N N . ALA A 1 79 ? -2.658 -0.255 20.719 1.00 86.62 79 ALA A N 1
ATOM 646 C CA . ALA A 1 79 ? -2.910 -1.677 20.455 1.00 86.62 79 ALA A CA 1
ATOM 647 C C . ALA A 1 79 ? -4.047 -2.308 21.293 1.00 86.62 79 ALA A C 1
ATOM 649 O O . ALA A 1 79 ? -4.519 -3.391 20.963 1.00 86.62 79 ALA A O 1
ATOM 650 N N . SER A 1 80 ? -4.497 -1.646 22.365 1.00 90.88 80 SER A N 1
ATOM 651 C CA . SER A 1 80 ? -5.608 -2.104 23.213 1.00 90.88 80 SER A CA 1
ATOM 652 C C . SER A 1 80 ? -6.986 -1.621 22.741 1.00 90.88 80 SER A C 1
ATOM 654 O O . SER A 1 80 ? -7.984 -1.870 23.416 1.00 90.88 80 SER A O 1
ATOM 656 N N . MET A 1 81 ? -7.059 -0.883 21.631 1.00 90.81 81 MET A N 1
ATOM 657 C CA . MET A 1 81 ? -8.285 -0.260 21.133 1.00 90.81 81 MET A CA 1
ATOM 658 C C . MET A 1 81 ? -8.563 -0.655 19.684 1.00 90.81 81 MET A C 1
ATOM 660 O O . MET A 1 81 ? -7.650 -0.813 18.877 1.00 90.81 81 MET A O 1
ATOM 664 N N . ASN A 1 82 ? -9.848 -0.754 19.341 1.00 91.06 82 ASN A N 1
ATOM 665 C CA . ASN A 1 82 ? -10.277 -0.879 17.953 1.00 91.06 82 ASN A CA 1
ATOM 666 C C . ASN A 1 82 ? -10.296 0.502 17.291 1.00 91.06 82 ASN A C 1
ATOM 668 O O . ASN A 1 82 ? -10.804 1.463 17.870 1.00 91.06 82 ASN A O 1
ATOM 672 N N . PHE A 1 83 ? -9.807 0.574 16.055 1.00 92.44 83 PHE A N 1
ATOM 673 C CA . PHE A 1 83 ? -9.825 1.782 15.234 1.00 92.44 83 PHE A CA 1
ATOM 674 C C . PHE A 1 83 ? -10.690 1.565 13.999 1.00 92.44 83 PHE A C 1
ATOM 676 O O . PHE A 1 83 ? -10.726 0.474 13.433 1.00 92.44 83 PHE A O 1
ATOM 683 N N . THR A 1 84 ? -11.374 2.623 13.565 1.00 93.19 84 THR A N 1
ATOM 684 C CA . THR A 1 84 ? -12.010 2.661 12.245 1.00 93.19 84 THR A CA 1
ATOM 685 C C . THR A 1 84 ? -11.091 3.432 11.313 1.00 93.19 84 THR A C 1
ATOM 687 O O . THR A 1 84 ? -10.896 4.630 11.498 1.00 93.19 84 THR A O 1
ATOM 690 N N . LEU A 1 85 ? -10.507 2.729 10.344 1.00 93.94 85 LEU A N 1
ATOM 691 C CA . LEU A 1 85 ? -9.650 3.308 9.313 1.00 93.94 85 LEU A CA 1
ATOM 692 C C . LEU A 1 85 ? -10.487 3.482 8.047 1.00 93.94 85 LEU A C 1
ATOM 694 O O . LEU A 1 85 ? -11.118 2.538 7.576 1.00 93.94 85 LEU A O 1
ATOM 698 N N . GLY A 1 86 ? -10.544 4.708 7.552 1.00 93.56 86 GLY A N 1
ATOM 699 C CA . GLY A 1 86 ? -11.368 5.146 6.440 1.00 93.56 86 GLY A CA 1
ATOM 700 C C . GLY A 1 86 ? -10.531 5.752 5.318 1.00 93.56 86 GLY A C 1
ATOM 701 O O . GLY A 1 86 ? -9.405 5.334 5.037 1.00 93.56 86 GLY A O 1
ATOM 702 N N . ASN A 1 87 ? -11.118 6.730 4.628 1.00 94.31 87 ASN A N 1
ATOM 703 C CA . ASN A 1 87 ? -10.513 7.293 3.427 1.00 94.31 87 ASN A CA 1
ATOM 704 C C . ASN A 1 87 ? -9.224 8.068 3.722 1.00 94.31 87 ASN A C 1
ATOM 706 O O . ASN A 1 87 ? -8.331 8.038 2.886 1.00 94.31 87 ASN A O 1
ATOM 710 N N . ILE A 1 88 ? -9.086 8.736 4.875 1.00 95.50 88 ILE A N 1
ATOM 711 C CA . ILE A 1 88 ? -7.871 9.516 5.159 1.00 95.50 88 ILE A CA 1
ATOM 712 C C . ILE A 1 88 ? -6.681 8.569 5.317 1.00 95.50 88 ILE A C 1
ATOM 714 O O . ILE A 1 88 ? -5.623 8.802 4.730 1.00 95.50 88 ILE A O 1
ATOM 718 N N . TYR A 1 89 ? -6.865 7.468 6.049 1.00 95.56 89 TYR A N 1
ATOM 719 C CA . TYR A 1 89 ? -5.856 6.428 6.182 1.00 95.56 89 TYR A CA 1
ATOM 720 C C . TYR A 1 89 ? -5.519 5.796 4.828 1.00 95.56 89 TYR A C 1
ATOM 722 O O . TYR A 1 89 ? -4.344 5.608 4.519 1.00 95.56 89 TYR A O 1
ATOM 730 N N . TYR A 1 90 ? -6.529 5.492 4.007 1.00 95.56 90 TYR A N 1
ATOM 731 C CA . TYR A 1 90 ? -6.323 4.931 2.670 1.00 95.56 90 TYR A CA 1
ATOM 732 C C . TYR A 1 90 ? -5.499 5.863 1.769 1.00 95.56 90 TYR A C 1
ATOM 734 O O . TYR A 1 90 ? -4.449 5.452 1.279 1.00 95.56 90 TYR A O 1
ATOM 742 N N . GLU A 1 91 ? -5.930 7.115 1.585 1.00 95.56 91 GLU A N 1
ATOM 743 C CA . GLU A 1 91 ? -5.272 8.073 0.682 1.00 95.56 91 GLU A CA 1
ATOM 744 C C . GLU A 1 91 ? -3.832 8.363 1.118 1.00 95.56 91 GLU A C 1
ATOM 746 O O . GLU A 1 91 ? -2.937 8.488 0.284 1.00 95.56 91 GLU A O 1
ATOM 751 N N . ARG A 1 92 ? -3.585 8.422 2.434 1.00 95.25 92 ARG A N 1
ATOM 752 C CA . ARG A 1 92 ? -2.240 8.632 2.983 1.00 95.25 92 ARG A CA 1
ATOM 753 C C . ARG A 1 92 ? -1.296 7.465 2.694 1.00 95.25 92 ARG A C 1
ATOM 755 O O . ARG A 1 92 ? -0.098 7.689 2.543 1.00 95.25 92 ARG A O 1
ATOM 762 N N . ASN A 1 93 ? -1.811 6.236 2.656 1.00 96.06 93 ASN A N 1
ATOM 763 C CA . ASN A 1 93 ? -0.980 5.033 2.693 1.00 96.06 93 ASN A CA 1
ATOM 764 C C . ASN A 1 93 ? -0.906 4.267 1.368 1.00 96.06 93 ASN A C 1
ATOM 766 O O . ASN A 1 93 ? 0.094 3.588 1.131 1.00 96.06 93 ASN A O 1
ATOM 770 N N . ILE A 1 94 ? -1.900 4.377 0.481 1.00 96.56 94 ILE A N 1
ATOM 771 C CA . ILE A 1 94 ? -1.941 3.559 -0.741 1.00 96.56 94 ILE A CA 1
ATOM 772 C C . ILE A 1 94 ? -0.732 3.798 -1.653 1.00 96.56 94 ILE A C 1
ATOM 774 O O . ILE A 1 94 ? -0.130 2.840 -2.131 1.00 96.56 94 ILE A O 1
ATOM 778 N N . GLY A 1 95 ? -0.291 5.051 -1.803 1.00 94.50 95 GLY A N 1
ATOM 779 C CA . GLY A 1 95 ? 0.888 5.366 -2.613 1.00 94.50 95 GLY A CA 1
ATOM 780 C C . GLY A 1 95 ? 2.171 4.706 -2.092 1.00 94.50 95 GLY A C 1
ATOM 781 O O . GLY A 1 95 ? 3.047 4.356 -2.875 1.00 94.50 95 GLY A O 1
ATOM 782 N N . ILE A 1 96 ? 2.281 4.471 -0.782 1.00 93.75 96 ILE A N 1
ATOM 783 C CA . ILE A 1 96 ? 3.445 3.806 -0.176 1.00 93.75 96 ILE A CA 1
ATOM 784 C C . ILE A 1 96 ? 3.411 2.313 -0.470 1.00 93.75 96 ILE A C 1
ATOM 786 O O . ILE A 1 96 ? 4.437 1.744 -0.838 1.00 93.75 96 ILE A O 1
ATOM 790 N N . VAL A 1 97 ? 2.237 1.688 -0.351 1.00 95.44 97 VAL A N 1
ATOM 791 C CA . VAL A 1 97 ? 2.042 0.283 -0.730 1.00 95.44 97 VAL A CA 1
ATOM 792 C C . VAL A 1 97 ? 2.457 0.078 -2.188 1.00 95.44 97 VAL A C 1
ATOM 794 O O . VAL A 1 97 ? 3.268 -0.797 -2.478 1.00 95.44 97 VAL A O 1
ATOM 797 N N . GLU A 1 98 ? 1.994 0.941 -3.092 1.00 95.12 98 GLU A N 1
ATOM 798 C CA . GLU A 1 98 ? 2.321 0.877 -4.521 1.00 95.12 98 GLU A CA 1
ATOM 799 C C . GLU A 1 98 ? 3.824 1.077 -4.790 1.00 95.12 98 GLU A C 1
ATOM 801 O O . GLU A 1 98 ? 4.411 0.349 -5.592 1.00 95.12 98 GLU A O 1
ATOM 806 N N . GLN A 1 99 ? 4.483 1.994 -4.072 1.00 91.75 99 GLN A N 1
ATOM 807 C CA . GLN A 1 99 ? 5.937 2.187 -4.150 1.00 91.75 99 GLN A CA 1
ATOM 808 C C . GLN A 1 99 ? 6.717 0.953 -3.671 1.00 91.75 99 GLN A C 1
ATOM 810 O O . GLN A 1 99 ? 7.703 0.572 -4.306 1.00 91.75 99 GLN A O 1
ATOM 815 N N . ARG A 1 100 ? 6.287 0.300 -2.582 1.00 90.75 100 ARG A N 1
ATOM 816 C CA . ARG A 1 100 ? 6.948 -0.910 -2.062 1.00 90.75 100 ARG A CA 1
ATOM 817 C C . ARG A 1 100 ? 6.707 -2.130 -2.951 1.00 90.75 100 ARG A C 1
ATOM 819 O O . ARG A 1 100 ? 7.636 -2.909 -3.140 1.00 90.75 100 ARG A O 1
ATOM 826 N N . LEU A 1 101 ? 5.522 -2.265 -3.551 1.00 92.81 101 LEU A N 1
ATOM 827 C CA . LEU A 1 101 ? 5.248 -3.289 -4.567 1.00 92.81 101 LEU A CA 1
ATOM 828 C C . LEU A 1 101 ? 6.147 -3.108 -5.793 1.00 92.81 101 LEU A C 1
ATOM 830 O O . LEU A 1 101 ? 6.790 -4.059 -6.232 1.00 92.81 101 LEU A O 1
ATOM 834 N N . ALA A 1 102 ? 6.239 -1.878 -6.304 1.00 91.94 102 ALA A N 1
ATOM 835 C CA . ALA A 1 102 ? 7.123 -1.548 -7.416 1.00 91.94 102 ALA A CA 1
ATOM 836 C C . ALA A 1 102 ? 8.595 -1.827 -7.080 1.00 91.94 102 ALA A C 1
ATOM 838 O O . ALA A 1 102 ? 9.318 -2.348 -7.921 1.00 91.94 102 ALA A O 1
ATOM 839 N N . GLN A 1 103 ? 9.029 -1.547 -5.848 1.00 86.75 103 GLN A N 1
ATOM 840 C CA . GLN A 1 103 ? 10.386 -1.849 -5.400 1.00 86.75 103 GLN A CA 1
ATOM 841 C C . GLN A 1 103 ? 10.654 -3.358 -5.296 1.00 86.75 103 GLN A C 1
ATOM 843 O O . GLN A 1 103 ? 11.737 -3.794 -5.667 1.00 86.75 103 GLN A O 1
ATOM 848 N N . GLY A 1 104 ? 9.684 -4.145 -4.819 1.00 84.38 104 GLY A N 1
ATOM 849 C CA . GLY A 1 104 ? 9.797 -5.601 -4.680 1.00 84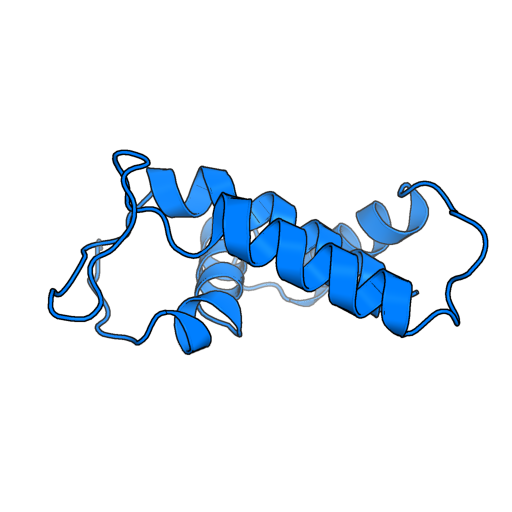.38 104 GLY A CA 1
ATOM 850 C C . GLY A 1 104 ? 9.845 -6.373 -6.001 1.00 84.38 104 GLY A C 1
ATOM 851 O O . GLY A 1 104 ? 10.349 -7.490 -6.022 1.00 84.38 104 GLY A O 1
ATOM 852 N N . GLY A 1 105 ? 9.315 -5.797 -7.085 1.00 79.81 105 GLY A N 1
ATOM 853 C CA . GLY A 1 105 ? 9.352 -6.386 -8.429 1.00 79.81 105 GLY A CA 1
ATOM 854 C C . GLY A 1 105 ? 10.621 -6.085 -9.235 1.00 79.81 105 GLY A C 1
ATOM 855 O O . GLY A 1 105 ? 10.752 -6.606 -10.342 1.00 79.81 105 GLY A O 1
ATOM 856 N N . ARG A 1 106 ? 11.513 -5.236 -8.707 1.00 70.94 106 ARG A N 1
ATOM 857 C CA . ARG A 1 106 ? 12.835 -4.945 -9.288 1.00 70.94 106 ARG A CA 1
ATOM 858 C C . ARG A 1 106 ? 13.795 -6.103 -9.081 1.00 70.94 106 ARG A C 1
ATOM 860 O O . ARG A 1 106 ? 14.615 -6.310 -10.001 1.00 70.94 106 ARG A O 1
#

InterPro domains:
  IPR003154 S1/P1 nuclease [PF02265] (7-105)
  IPR008947 Phospholipase C/P1 nuclease domain superfamily [G3DSA:1.10.575.10] (2-106)
  IPR008947 Phospholipase C/P1 nuclease domain superfamily [SSF48537] (6-105)

pLDDT: mean 88.93, std 11.23, range [37.94, 97.94]

Organism: NCBI:txid392030